Protein AF-A0AAD9X382-F1 (afdb_monomer_lite)

Secondary structure (DSSP, 8-state):
-PPEEEEEEETT--GGGT--SEEEEEEEE-GGGG-STTSHHHHHHH---EEEEEEEEHHHHH-GGG-SSBTTEEEEEEEEEEEEETT-SPPEEEEEEE--SS--TTEEEEEEE-GGG--SSPEEPPPEE-PEEEE-TT--------

Sequence (146 aa):
MSLKRKLILYPQGNKTAGVENHISLYLAIDENTCSNGEVVNYFDKLRTKHGFPQLLSFKEFKDPSNGYLVNDRCVFGVEVLAFQPATGSEETITVTPTMIKELDDRTYTWSIKDLSNLNEDAQISDPFTVDYAICNKHSLSYEAST

InterPro domains:
  IPR002083 MATH/TRAF domain [PS50144] (1-80)
  IPR002083 MATH/TRAF domain [cd00121] (6-80)
  IPR008974 TRAF-like [G3DSA:2.60.210.10] (30-88)

Organism: NCBI:txid168575

Radius of gyration: 17.12 Å; chains: 1; bounding box: 44×33×43 Å

pLDDT: mean 71.43, std 17.37, range [26.64, 91.81]

Structure (mmCIF, N/CA/C/O backbone):
data_AF-A0AAD9X382-F1
#
_entry.id   AF-A0AAD9X382-F1
#
loop_
_atom_site.group_PDB
_atom_site.id
_atom_site.type_symbol
_atom_site.label_atom_id
_atom_site.label_alt_id
_atom_site.label_comp_id
_atom_site.label_asym_id
_atom_site.label_entity_id
_atom_site.label_seq_id
_atom_site.pdbx_PDB_ins_code
_atom_site.Cartn_x
_atom_site.Cartn_y
_atom_site.Cartn_z
_atom_site.occupancy
_atom_site.B_iso_or_equiv
_atom_site.auth_seq_id
_atom_site.auth_comp_id
_atom_site.auth_asym_id
_atom_site.auth_atom_id
_atom_site.pdbx_PDB_model_num
ATOM 1 N N . MET A 1 1 ? 12.164 -2.292 -22.104 1.00 54.75 1 MET A N 1
ATOM 2 C CA . MET A 1 1 ? 12.306 -3.104 -20.879 1.00 54.75 1 MET A CA 1
ATOM 3 C C . MET A 1 1 ? 11.123 -2.762 -19.995 1.00 54.75 1 MET A C 1
ATOM 5 O O . MET A 1 1 ? 10.962 -1.590 -19.694 1.00 54.75 1 MET A O 1
ATOM 9 N N . SER A 1 2 ? 10.251 -3.720 -19.683 1.00 65.31 2 SER A N 1
ATOM 10 C CA . SER A 1 2 ? 9.053 -3.443 -18.879 1.00 65.31 2 SER A CA 1
ATOM 11 C C . SER A 1 2 ? 9.407 -3.514 -17.399 1.00 65.31 2 SER A C 1
ATOM 13 O O . SER A 1 2 ? 9.847 -4.563 -16.927 1.00 65.31 2 SER A O 1
ATOM 15 N N . LEU A 1 3 ? 9.240 -2.406 -16.679 1.00 74.12 3 LEU A N 1
ATOM 16 C CA . LEU A 1 3 ? 9.479 -2.359 -15.239 1.00 74.12 3 LEU A CA 1
ATOM 17 C C . LEU A 1 3 ? 8.320 -3.027 -14.498 1.00 74.12 3 LEU A C 1
ATOM 19 O O . LEU A 1 3 ? 7.160 -2.643 -14.677 1.00 74.12 3 LEU A O 1
ATOM 23 N N . LYS A 1 4 ? 8.633 -4.016 -13.658 1.00 81.19 4 LYS A N 1
ATOM 24 C CA . LYS A 1 4 ? 7.661 -4.610 -12.746 1.00 81.19 4 LYS A CA 1
ATOM 25 C C . LYS A 1 4 ? 7.600 -3.783 -11.470 1.00 81.19 4 LYS A C 1
ATOM 27 O O . LYS A 1 4 ? 8.605 -3.246 -11.008 1.00 81.19 4 LYS A O 1
ATOM 32 N N . ARG A 1 5 ? 6.405 -3.681 -10.909 1.00 83.44 5 ARG A N 1
ATOM 33 C CA . ARG A 1 5 ? 6.065 -2.882 -9.734 1.00 83.44 5 ARG A CA 1
ATOM 34 C C . ARG A 1 5 ? 5.415 -3.754 -8.680 1.00 83.44 5 ARG A C 1
ATOM 36 O O . ARG A 1 5 ? 4.809 -4.759 -9.019 1.00 83.44 5 ARG A O 1
ATOM 43 N N . LYS A 1 6 ? 5.522 -3.360 -7.418 1.00 87.50 6 LYS A N 1
ATOM 44 C CA . LYS A 1 6 ? 4.881 -4.006 -6.269 1.00 87.50 6 LYS A CA 1
ATOM 45 C C . LYS A 1 6 ? 4.216 -2.948 -5.402 1.00 87.50 6 LYS A C 1
ATOM 47 O O . LYS A 1 6 ? 4.735 -1.836 -5.270 1.00 87.50 6 LYS A O 1
ATOM 52 N N . LEU A 1 7 ? 3.096 -3.309 -4.788 1.00 88.50 7 LEU A N 1
ATOM 53 C CA . LEU A 1 7 ? 2.516 -2.546 -3.692 1.00 88.50 7 LEU A CA 1
ATOM 54 C C . LEU A 1 7 ? 3.097 -3.029 -2.365 1.00 88.50 7 LEU A C 1
ATOM 56 O O . LEU A 1 7 ? 3.288 -4.225 -2.155 1.00 88.50 7 LEU A O 1
ATOM 60 N N . ILE A 1 8 ? 3.371 -2.081 -1.476 1.00 89.19 8 ILE A N 1
ATOM 61 C CA . ILE A 1 8 ? 3.835 -2.314 -0.113 1.00 89.19 8 ILE A CA 1
ATOM 62 C C . ILE A 1 8 ? 2.820 -1.663 0.821 1.00 89.19 8 ILE A C 1
ATOM 64 O O . ILE A 1 8 ? 2.703 -0.434 0.852 1.00 89.19 8 ILE A O 1
ATOM 68 N N . LEU A 1 9 ? 2.092 -2.480 1.573 1.00 89.00 9 LEU A N 1
ATOM 69 C CA . LEU A 1 9 ? 1.150 -2.027 2.589 1.00 89.00 9 LEU A CA 1
ATOM 70 C C . LEU A 1 9 ? 1.800 -2.127 3.967 1.00 89.00 9 LEU A C 1
ATOM 72 O O . LEU A 1 9 ? 2.337 -3.171 4.321 1.00 89.00 9 LEU A O 1
ATOM 76 N N . TYR A 1 10 ? 1.667 -1.077 4.769 1.00 90.81 10 TYR A N 1
ATOM 77 C CA . TYR A 1 10 ? 1.881 -1.124 6.211 1.00 90.81 10 TYR A CA 1
ATOM 78 C C . TYR A 1 10 ? 0.515 -0.981 6.890 1.00 90.81 10 TYR A C 1
ATOM 80 O O . TYR A 1 10 ? 0.017 0.142 7.022 1.00 90.81 10 TYR A O 1
ATOM 88 N N . PRO A 1 11 ? -0.112 -2.096 7.306 1.00 87.94 11 PRO A N 1
ATOM 89 C CA . PRO A 1 11 ? -1.457 -2.089 7.882 1.00 87.94 11 PRO A CA 1
ATOM 90 C C . PRO A 1 11 ? -1.535 -1.262 9.162 1.00 87.94 11 PRO A C 1
ATOM 92 O O . PR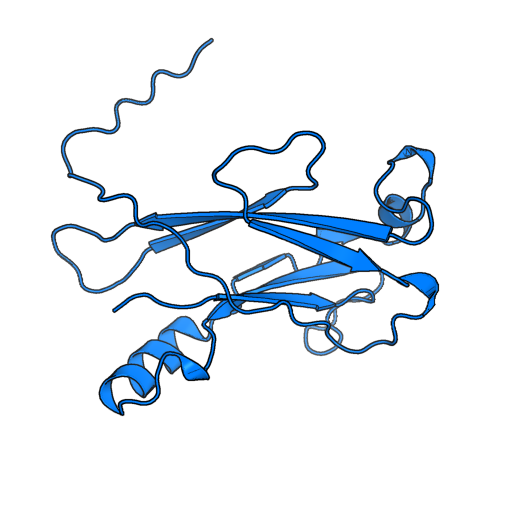O A 1 11 ? -2.586 -0.706 9.465 1.00 87.94 11 PRO A O 1
ATOM 95 N N . GLN A 1 12 ? -0.415 -1.168 9.890 1.00 87.06 12 GLN A N 1
ATOM 96 C CA . GLN A 1 12 ? -0.315 -0.403 11.128 1.00 87.06 12 GLN A CA 1
ATOM 97 C C . GLN A 1 12 ? 0.466 0.920 11.011 1.00 87.06 12 GLN A C 1
ATOM 99 O O . GLN A 1 12 ? 0.758 1.568 12.018 1.00 87.06 12 GLN A O 1
ATOM 104 N N . GLY A 1 13 ? 0.789 1.326 9.785 1.00 88.88 13 GLY A N 1
ATOM 105 C CA . GLY A 1 13 ? 1.600 2.505 9.513 1.00 88.88 13 GLY A CA 1
ATOM 106 C C . GLY A 1 13 ? 3.083 2.186 9.398 1.00 88.88 13 GLY A C 1
ATOM 107 O O . GLY A 1 13 ? 3.605 1.232 9.980 1.00 88.88 13 GLY A O 1
ATOM 108 N N . ASN A 1 14 ? 3.780 2.971 8.583 1.00 88.75 14 ASN A N 1
ATOM 109 C CA . ASN A 1 14 ? 5.210 2.809 8.389 1.00 88.75 14 ASN A CA 1
ATOM 110 C C . ASN A 1 14 ? 5.996 3.407 9.566 1.00 88.75 14 ASN A C 1
ATOM 112 O O . ASN A 1 14 ? 6.397 4.575 9.538 1.00 88.75 14 ASN A O 1
ATOM 116 N N . LYS A 1 15 ? 6.287 2.571 10.564 1.00 86.88 15 LYS A N 1
ATOM 117 C CA . LYS A 1 15 ? 7.053 2.951 11.763 1.00 86.88 15 LYS A CA 1
ATOM 118 C C . LYS A 1 15 ? 8.438 3.510 11.452 1.00 86.88 15 LYS A C 1
ATOM 120 O O . LYS A 1 15 ? 8.894 4.426 12.127 1.00 86.88 15 LYS A O 1
ATOM 125 N N . THR A 1 16 ? 9.095 3.019 10.398 1.00 84.88 16 THR A N 1
ATOM 126 C CA . THR A 1 16 ? 10.411 3.547 9.987 1.00 84.88 16 THR A CA 1
ATOM 127 C C . THR A 1 16 ? 10.337 4.990 9.489 1.00 84.88 16 THR A C 1
ATOM 129 O O . THR A 1 16 ? 11.323 5.716 9.564 1.00 84.88 16 THR A O 1
ATOM 132 N N . ALA A 1 17 ? 9.158 5.421 9.032 1.00 84.81 17 ALA A N 1
ATOM 133 C CA . ALA A 1 17 ? 8.856 6.800 8.666 1.00 84.81 17 ALA A CA 1
ATOM 134 C C . ALA A 1 17 ? 8.161 7.584 9.799 1.00 84.81 17 ALA A C 1
ATOM 136 O O . ALA A 1 17 ? 7.662 8.680 9.555 1.00 84.81 17 ALA A O 1
ATOM 137 N N . GLY A 1 18 ? 8.093 7.031 11.017 1.00 89.38 18 GLY A N 1
ATOM 138 C CA . GLY A 1 18 ? 7.419 7.653 12.161 1.00 89.38 18 GLY A CA 1
ATOM 139 C C . GLY A 1 18 ? 5.900 7.757 12.013 1.00 89.38 18 GLY A C 1
ATOM 140 O O . GLY A 1 18 ? 5.290 8.617 12.644 1.00 89.38 18 GLY A O 1
ATOM 141 N N . VAL A 1 19 ? 5.283 6.933 11.158 1.00 88.31 19 VAL A N 1
ATOM 142 C CA . VAL A 1 19 ? 3.830 6.940 10.964 1.00 88.31 19 VAL A CA 1
ATOM 143 C C . VAL A 1 19 ? 3.166 5.857 11.796 1.00 88.31 19 VAL A C 1
ATOM 145 O O . VAL A 1 19 ? 3.503 4.681 11.688 1.00 88.31 19 VAL A O 1
ATOM 148 N N . GLU A 1 20 ? 2.163 6.277 12.560 1.00 89.44 20 GLU A N 1
ATOM 149 C CA . GLU A 1 20 ? 1.332 5.435 13.413 1.00 89.44 20 GLU A CA 1
ATOM 150 C C . GLU A 1 20 ? -0.154 5.751 13.184 1.00 89.44 20 GLU A C 1
ATOM 152 O O . GLU A 1 20 ? -0.514 6.815 12.664 1.00 89.44 20 GLU A O 1
ATOM 157 N N . ASN A 1 21 ? -1.035 4.835 13.597 1.00 89.56 21 ASN A N 1
ATOM 158 C CA . ASN A 1 21 ? -2.500 4.985 13.568 1.00 89.56 21 ASN A CA 1
ATOM 159 C C . ASN A 1 21 ? -3.125 5.215 12.180 1.00 89.56 21 ASN A C 1
ATOM 161 O O . ASN A 1 21 ? -4.317 5.519 12.074 1.00 89.56 21 ASN A O 1
ATOM 165 N N . HIS A 1 22 ? -2.336 5.053 11.123 1.00 91.69 22 HIS A N 1
ATOM 166 C CA . HIS A 1 22 ? -2.761 5.160 9.737 1.00 91.69 22 HIS A CA 1
ATOM 167 C C . HIS A 1 22 ? -2.259 3.956 8.964 1.00 91.69 22 HIS A C 1
ATOM 169 O O . HIS A 1 22 ? -1.174 3.450 9.226 1.00 91.69 22 HIS A O 1
ATOM 175 N N . ILE A 1 23 ? -3.028 3.536 7.973 1.00 89.81 23 ILE A N 1
ATOM 176 C CA . ILE A 1 23 ? -2.559 2.624 6.944 1.00 89.81 23 ILE A CA 1
ATOM 177 C C . ILE A 1 23 ? -1.634 3.406 6.010 1.00 89.81 23 ILE A C 1
ATOM 179 O O . ILE A 1 23 ? -1.996 4.489 5.540 1.00 89.81 23 ILE A O 1
ATOM 183 N N . SER A 1 24 ? -0.460 2.849 5.715 1.00 90.50 24 SER A N 1
ATOM 184 C CA . SER A 1 24 ? 0.438 3.381 4.685 1.00 90.50 24 SER A CA 1
ATOM 185 C C . SER A 1 24 ? 0.450 2.466 3.468 1.00 90.50 24 SER A C 1
ATOM 187 O O . SER A 1 24 ? 0.567 1.251 3.619 1.00 90.50 24 SER A O 1
ATOM 189 N N . LEU A 1 25 ? 0.406 3.036 2.266 1.00 89.19 25 LEU A N 1
ATOM 190 C CA . LEU A 1 25 ? 0.512 2.286 1.012 1.00 89.19 25 LEU A CA 1
ATOM 191 C C . LEU A 1 25 ? 1.557 2.932 0.109 1.00 89.19 25 LEU A C 1
ATOM 193 O O . LEU A 1 25 ? 1.536 4.145 -0.103 1.00 89.19 25 LEU A O 1
ATOM 197 N N . TYR A 1 26 ? 2.451 2.117 -0.441 1.00 87.88 26 TYR A N 1
ATOM 198 C CA . TYR A 1 26 ? 3.511 2.564 -1.336 1.00 87.88 26 TYR A CA 1
ATOM 199 C C . TYR A 1 26 ? 3.579 1.706 -2.592 1.00 87.88 26 TYR A C 1
ATOM 201 O O . TYR A 1 26 ? 3.383 0.496 -2.540 1.00 87.88 26 TYR A O 1
ATOM 209 N N . LEU A 1 27 ? 3.933 2.336 -3.703 1.00 86.06 27 LEU A N 1
ATOM 210 C CA . LEU A 1 27 ? 4.348 1.707 -4.944 1.00 86.06 27 LEU A CA 1
ATOM 211 C C . LEU A 1 27 ? 5.880 1.683 -5.002 1.00 86.06 27 LEU A C 1
ATOM 213 O O . LEU A 1 27 ? 6.538 2.690 -4.721 1.00 86.06 27 LEU A O 1
ATOM 217 N N . ALA A 1 28 ? 6.446 0.542 -5.382 1.00 83.56 28 ALA A N 1
ATOM 218 C CA . ALA A 1 28 ? 7.881 0.362 -5.574 1.00 83.56 28 ALA A CA 1
ATOM 219 C C . ALA A 1 28 ? 8.170 -0.428 -6.858 1.00 83.56 28 ALA A C 1
ATOM 221 O O . ALA A 1 28 ? 7.342 -1.226 -7.296 1.00 83.56 28 ALA A O 1
ATOM 222 N N . ILE A 1 29 ? 9.351 -0.231 -7.446 1.00 79.94 29 ILE A N 1
ATOM 223 C CA . ILE A 1 29 ? 9.864 -1.097 -8.518 1.00 79.94 29 ILE A CA 1
ATOM 224 C C . ILE A 1 29 ? 10.344 -2.422 -7.911 1.00 79.94 29 ILE A C 1
ATOM 226 O O . ILE A 1 29 ? 10.967 -2.432 -6.849 1.00 79.94 29 ILE A O 1
ATOM 230 N N . ASP A 1 30 ? 10.067 -3.540 -8.580 1.00 80.62 30 ASP A N 1
ATOM 231 C CA . ASP A 1 30 ? 10.571 -4.852 -8.178 1.00 80.62 30 ASP A CA 1
ATOM 232 C C . ASP A 1 30 ? 12.074 -4.965 -8.476 1.00 80.62 30 ASP A C 1
ATOM 234 O O . ASP A 1 30 ? 12.506 -4.817 -9.621 1.00 80.62 30 ASP A O 1
ATOM 238 N N . GLU A 1 31 ? 12.870 -5.263 -7.451 1.00 70.69 31 GLU A N 1
ATOM 239 C CA . GLU A 1 31 ? 14.333 -5.395 -7.523 1.00 70.69 31 GLU A CA 1
ATOM 240 C C . GLU A 1 31 ? 14.791 -6.445 -8.545 1.00 70.69 31 GLU A C 1
ATOM 242 O O . GLU A 1 31 ? 15.794 -6.262 -9.237 1.00 70.69 31 GLU A O 1
ATOM 247 N N . ASN A 1 32 ? 13.996 -7.505 -8.724 1.00 69.56 32 ASN A N 1
ATOM 248 C CA . ASN A 1 32 ? 14.289 -8.584 -9.667 1.00 69.56 32 ASN A CA 1
ATOM 249 C C . ASN A 1 32 ? 14.174 -8.153 -11.132 1.00 69.56 32 ASN A C 1
ATOM 251 O O . ASN A 1 32 ? 14.604 -8.882 -12.026 1.00 69.56 32 ASN A O 1
ATOM 255 N N . THR A 1 33 ? 13.602 -6.978 -11.400 1.00 62.88 33 THR A N 1
ATOM 256 C CA . THR A 1 33 ? 13.509 -6.459 -12.765 1.00 62.88 33 THR A CA 1
ATOM 257 C C . THR A 1 33 ? 14.853 -5.948 -13.283 1.00 62.88 33 THR A C 1
ATOM 259 O O . THR A 1 33 ? 15.016 -5.813 -14.488 1.00 62.88 33 THR A O 1
ATOM 262 N N . CYS A 1 34 ? 15.822 -5.670 -12.407 1.00 54.75 34 CYS A N 1
ATOM 263 C CA . CYS A 1 34 ? 16.981 -4.825 -12.708 1.00 54.75 34 CYS A CA 1
ATOM 264 C C . CYS A 1 34 ? 18.328 -5.577 -12.742 1.00 54.75 34 CYS A C 1
ATOM 266 O O . CYS A 1 34 ? 19.380 -4.956 -12.619 1.00 54.75 34 CYS A O 1
ATOM 268 N N . SER A 1 35 ? 18.325 -6.901 -12.916 1.00 54.53 35 SER A N 1
ATOM 269 C CA . SER A 1 35 ? 19.489 -7.794 -12.744 1.00 54.53 35 SER A CA 1
ATOM 270 C C . SER A 1 35 ? 20.653 -7.632 -13.744 1.00 54.53 35 SER A C 1
ATOM 272 O O . SER A 1 35 ? 21.656 -8.332 -13.621 1.00 54.53 35 SER A O 1
ATOM 274 N N . ASN A 1 36 ? 20.592 -6.669 -14.670 1.00 52.16 36 ASN A N 1
ATOM 275 C CA . ASN A 1 36 ? 21.700 -6.320 -15.563 1.00 52.16 36 ASN A CA 1
ATOM 276 C C . ASN A 1 36 ? 22.294 -4.969 -15.122 1.00 52.16 36 ASN A C 1
ATOM 278 O O . ASN A 1 36 ? 21.597 -3.960 -15.149 1.00 52.16 36 ASN A O 1
ATOM 282 N N . GLY A 1 37 ? 23.569 -4.945 -14.717 1.00 50.44 37 GLY A N 1
ATOM 283 C CA . GLY A 1 37 ? 24.255 -3.864 -13.979 1.00 50.44 37 GLY A CA 1
ATOM 284 C C . GLY A 1 37 ? 24.138 -2.399 -14.453 1.00 50.44 37 GLY A C 1
ATOM 285 O O . GLY A 1 37 ? 24.522 -1.513 -13.699 1.00 50.44 37 GLY A O 1
ATOM 286 N N . GLU A 1 38 ? 23.576 -2.098 -15.627 1.00 51.22 38 GLU A N 1
ATOM 287 C CA . GLU A 1 38 ? 23.201 -0.726 -16.028 1.00 51.22 38 GLU A CA 1
ATOM 288 C C . GLU A 1 38 ? 21.980 -0.191 -15.255 1.00 51.22 38 GLU A C 1
ATOM 290 O O . GLU A 1 38 ? 21.841 1.015 -15.041 1.00 51.22 38 GLU A O 1
ATOM 295 N N . VAL A 1 39 ? 21.102 -1.081 -14.786 1.00 50.44 39 VAL A N 1
ATOM 296 C CA . VAL A 1 39 ? 19.819 -0.722 -14.163 1.00 50.44 39 VAL A CA 1
ATOM 297 C C . VAL A 1 39 ? 19.962 -0.422 -12.668 1.00 50.44 39 VAL A C 1
ATOM 299 O O . VAL A 1 39 ? 19.093 0.220 -12.090 1.00 50.44 39 VAL A O 1
ATOM 302 N N . VAL A 1 40 ? 21.087 -0.779 -12.040 1.00 46.88 40 VAL A N 1
ATOM 303 C CA . VAL A 1 40 ? 21.359 -0.491 -10.617 1.00 46.88 40 VAL A CA 1
ATOM 304 C C . VAL A 1 40 ? 21.372 1.024 -10.344 1.00 46.88 40 VAL A C 1
ATOM 306 O O . VAL A 1 40 ? 20.767 1.475 -9.377 1.00 46.88 40 VAL A O 1
ATOM 309 N N . ASN A 1 41 ? 21.931 1.832 -11.256 1.00 49.09 41 ASN A N 1
ATOM 310 C CA . ASN A 1 41 ? 21.917 3.302 -11.151 1.00 49.09 41 ASN A CA 1
ATOM 311 C C . ASN A 1 41 ? 20.528 3.923 -11.391 1.00 49.09 41 ASN A C 1
ATOM 313 O O . ASN A 1 41 ? 20.210 4.975 -10.837 1.00 49.09 41 ASN A O 1
ATOM 317 N N . TYR A 1 42 ? 19.694 3.294 -12.223 1.00 49.94 42 TYR A N 1
ATOM 318 C CA . TYR A 1 42 ? 18.305 3.714 -12.426 1.00 49.94 42 TYR A CA 1
ATOM 319 C C . TYR A 1 42 ? 17.433 3.318 -11.227 1.00 49.94 42 TYR A C 1
ATOM 321 O O . TYR A 1 42 ? 16.581 4.085 -10.793 1.00 49.94 42 TYR A O 1
ATOM 329 N N . PHE A 1 43 ? 17.705 2.155 -10.636 1.00 48.28 43 PHE A N 1
ATOM 330 C CA . PHE A 1 43 ? 17.045 1.646 -9.443 1.00 48.28 43 PHE A CA 1
ATOM 331 C C . PHE A 1 43 ? 17.353 2.497 -8.210 1.00 48.28 43 PHE A C 1
ATOM 333 O O . PHE A 1 43 ? 16.428 2.823 -7.480 1.00 48.28 43 PHE A O 1
ATOM 340 N N . ASP A 1 44 ? 18.590 2.956 -8.007 1.00 52.03 44 ASP A N 1
ATOM 341 C CA . ASP A 1 44 ? 18.897 3.889 -6.911 1.00 52.03 44 ASP A CA 1
ATOM 342 C C . ASP A 1 44 ? 18.215 5.261 -7.081 1.00 52.03 44 ASP A C 1
ATOM 344 O O . ASP A 1 44 ? 17.858 5.892 -6.087 1.00 52.03 44 ASP A O 1
ATOM 348 N N . LYS A 1 45 ? 17.938 5.693 -8.322 1.00 47.12 45 LYS A N 1
ATOM 349 C CA . LYS A 1 45 ? 17.117 6.886 -8.612 1.00 47.12 45 LYS A CA 1
ATOM 350 C C . LYS A 1 45 ? 15.608 6.645 -8.454 1.00 47.12 45 LYS A C 1
ATOM 352 O O . LYS A 1 45 ? 14.894 7.539 -8.007 1.00 47.12 45 LYS A O 1
ATOM 357 N N . LEU A 1 46 ? 15.117 5.452 -8.796 1.00 51.34 46 LEU A N 1
ATOM 358 C CA . LEU A 1 46 ? 13.709 5.045 -8.668 1.00 51.34 46 LEU A CA 1
ATOM 359 C C . LEU A 1 46 ? 13.372 4.349 -7.340 1.00 51.34 46 LEU A C 1
ATOM 361 O O . LEU A 1 46 ? 12.219 3.982 -7.115 1.00 51.34 46 LEU A O 1
ATOM 365 N N . ARG A 1 47 ? 14.338 4.209 -6.423 1.00 52.91 47 ARG A N 1
ATOM 366 C CA . ARG A 1 47 ? 14.148 3.721 -5.042 1.00 52.91 47 ARG A CA 1
ATOM 367 C C . ARG A 1 47 ? 13.172 4.568 -4.235 1.00 52.91 47 ARG A C 1
ATOM 369 O O . ARG A 1 47 ? 12.841 4.219 -3.099 1.00 52.91 47 ARG A O 1
ATOM 376 N N . THR A 1 48 ? 12.713 5.670 -4.809 1.00 62.12 48 THR A N 1
ATOM 377 C CA . THR A 1 48 ? 11.592 6.453 -4.336 1.00 62.12 48 THR A CA 1
ATOM 378 C C . THR A 1 48 ? 10.352 5.565 -4.263 1.00 62.12 48 THR A C 1
ATOM 380 O O . THR A 1 48 ? 9.643 5.330 -5.237 1.00 62.12 48 THR A O 1
ATOM 383 N N . LYS A 1 49 ? 10.083 5.049 -3.062 1.00 69.56 49 LYS A N 1
ATOM 384 C CA . LYS A 1 49 ? 8.761 4.542 -2.707 1.00 69.56 49 LYS A CA 1
ATOM 385 C C . LYS A 1 49 ? 7.795 5.714 -2.857 1.00 69.56 49 LYS A C 1
ATOM 387 O O . LYS A 1 49 ? 7.827 6.641 -2.049 1.00 69.56 49 LYS A O 1
ATOM 392 N N . HIS A 1 50 ? 6.968 5.691 -3.891 1.00 78.38 50 HIS A N 1
ATOM 393 C CA . HIS A 1 50 ? 5.938 6.701 -4.092 1.00 78.38 50 HIS A CA 1
ATOM 394 C C . HIS A 1 50 ? 4.658 6.206 -3.448 1.00 78.38 50 HIS A C 1
ATOM 396 O O . HIS A 1 50 ? 4.211 5.095 -3.717 1.00 78.38 50 HIS A O 1
ATOM 402 N N . GLY A 1 51 ? 4.080 6.994 -2.555 1.00 82.56 51 GLY A N 1
ATOM 403 C CA . GLY A 1 51 ? 2.922 6.529 -1.821 1.00 82.56 51 GLY A CA 1
ATOM 404 C C . GLY A 1 51 ? 2.431 7.511 -0.788 1.00 82.56 51 GLY A C 1
ATOM 405 O O . GLY A 1 51 ? 2.830 8.674 -0.752 1.00 82.56 51 GLY A O 1
ATOM 406 N N . PHE A 1 52 ? 1.563 6.991 0.062 1.00 86.19 52 PHE A N 1
ATOM 407 C CA . PHE A 1 52 ? 0.778 7.748 1.013 1.00 86.19 52 PHE A CA 1
ATOM 408 C C . PHE A 1 52 ? 1.097 7.192 2.393 1.00 86.19 52 PHE A C 1
ATOM 410 O O . PHE A 1 52 ? 0.595 6.125 2.756 1.00 86.19 52 PHE A O 1
ATOM 417 N N . PRO A 1 53 ? 1.965 7.876 3.161 1.00 88.50 53 PRO A N 1
ATOM 418 C CA . PRO A 1 53 ? 2.299 7.442 4.507 1.00 88.50 53 PRO A CA 1
ATOM 419 C C . PRO A 1 53 ? 1.056 7.388 5.403 1.00 88.50 53 PRO A C 1
ATOM 421 O O . PRO A 1 53 ? 0.905 6.455 6.176 1.00 88.50 53 PRO A O 1
ATOM 424 N N . GLN A 1 54 ? 0.135 8.338 5.253 1.00 91.75 54 GLN A N 1
ATOM 425 C CA . GLN A 1 54 ? -1.127 8.391 5.993 1.00 91.75 54 GLN A CA 1
ATOM 426 C C . GLN A 1 54 ? -2.302 8.286 5.014 1.00 91.75 54 GLN A C 1
ATOM 428 O O . GLN A 1 54 ? -3.030 9.252 4.816 1.00 91.75 54 GLN A O 1
ATOM 433 N N . LEU A 1 55 ? -2.437 7.140 4.336 1.00 90.25 55 LEU A N 1
ATOM 434 C CA . LEU A 1 55 ? -3.486 6.940 3.330 1.00 90.25 55 LEU A CA 1
ATOM 435 C C . LEU A 1 55 ? -4.883 6.971 3.959 1.00 90.25 55 LEU A C 1
ATOM 437 O O . LEU A 1 55 ? -5.789 7.599 3.425 1.00 90.25 55 LEU A O 1
ATOM 441 N N . LEU A 1 56 ? -5.052 6.251 5.068 1.00 89.44 56 LEU A N 1
ATOM 442 C CA . LEU A 1 56 ? -6.343 6.072 5.723 1.00 89.44 56 LEU A CA 1
ATOM 443 C C . LEU A 1 56 ? -6.136 5.918 7.225 1.00 89.44 56 LEU A C 1
ATOM 445 O O . LEU A 1 56 ? -5.324 5.096 7.655 1.00 89.44 56 LEU A O 1
ATOM 449 N N . SER A 1 57 ? -6.854 6.690 8.037 1.00 91.81 57 SER A N 1
ATOM 450 C CA . SER A 1 57 ? -6.759 6.549 9.490 1.00 91.81 57 SER A CA 1
ATOM 451 C C . SER A 1 57 ? -7.368 5.223 9.953 1.00 91.81 57 SER A C 1
ATOM 453 O O . SER A 1 57 ? -8.319 4.714 9.358 1.00 91.81 57 SER A O 1
ATOM 455 N N . PHE A 1 58 ? -6.885 4.659 11.063 1.00 89.25 58 PHE A N 1
ATOM 456 C CA . PHE A 1 58 ? -7.505 3.456 11.635 1.00 89.25 58 PHE A CA 1
ATOM 457 C C . PHE A 1 58 ? -8.956 3.679 12.031 1.00 89.25 58 PHE A C 1
ATOM 459 O O . PHE A 1 58 ? -9.751 2.745 11.966 1.00 89.25 58 PHE A O 1
ATOM 466 N N . LYS A 1 59 ? -9.288 4.900 12.465 1.00 90.50 59 LYS A N 1
ATOM 467 C CA . LYS A 1 59 ? -10.656 5.262 12.823 1.00 90.50 59 LYS A CA 1
ATOM 468 C C . LYS A 1 59 ? -11.574 5.065 11.622 1.00 90.50 59 LYS A C 1
ATOM 470 O O . LYS A 1 59 ? -12.578 4.380 11.748 1.00 90.50 59 LYS A O 1
ATOM 475 N N . GLU A 1 60 ? -11.210 5.625 10.474 1.00 91.25 60 GLU A N 1
ATOM 476 C CA . GLU A 1 60 ? -12.007 5.500 9.252 1.00 91.25 60 GLU A CA 1
ATOM 477 C C . GLU A 1 60 ? -11.985 4.077 8.702 1.00 91.25 60 GLU A C 1
ATOM 479 O O . GLU A 1 60 ? -13.024 3.574 8.286 1.00 91.25 60 GLU A O 1
ATOM 484 N N . PHE A 1 61 ? -10.825 3.417 8.733 1.00 88.12 61 PHE A N 1
ATOM 485 C CA . PHE A 1 61 ? -10.664 2.051 8.245 1.00 88.12 61 PHE A CA 1
ATOM 486 C C . PHE A 1 61 ? -11.518 1.036 9.012 1.00 88.12 61 PHE A C 1
ATOM 488 O O . PHE A 1 61 ? -12.109 0.145 8.405 1.00 88.12 61 PHE A O 1
ATOM 495 N N . LYS A 1 62 ? -11.574 1.161 10.343 1.00 86.38 62 LYS A N 1
ATOM 496 C CA . LYS A 1 62 ? -12.310 0.238 11.218 1.00 86.38 62 LYS A CA 1
ATOM 497 C C . LYS A 1 62 ? -13.783 0.596 11.375 1.00 86.38 62 LYS A C 1
ATOM 499 O O . LYS A 1 62 ? -14.518 -0.217 11.927 1.00 86.38 62 LYS A O 1
ATOM 504 N N . ASP A 1 63 ? -14.209 1.781 10.942 1.00 89.50 63 ASP A N 1
ATOM 505 C CA . ASP A 1 63 ? -15.616 2.167 10.961 1.00 89.50 63 ASP A CA 1
ATOM 506 C C . ASP A 1 63 ? -16.390 1.341 9.915 1.00 89.50 63 ASP A C 1
ATOM 508 O O . 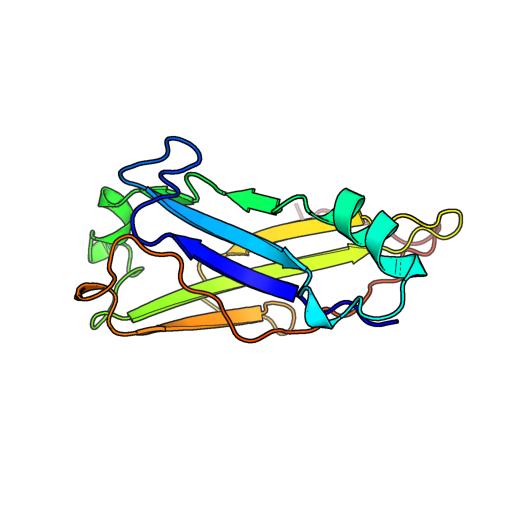ASP A 1 63 ? -16.188 1.531 8.709 1.00 89.50 63 ASP A O 1
ATOM 512 N N . PRO A 1 64 ? -17.295 0.434 10.337 1.00 88.38 64 PRO A N 1
ATOM 513 C CA . PRO A 1 64 ? -18.019 -0.427 9.408 1.00 88.38 64 PRO A CA 1
ATOM 514 C C . PRO A 1 64 ? -18.890 0.354 8.417 1.00 88.38 64 PRO A C 1
ATOM 516 O O . PRO A 1 64 ? -19.183 -0.157 7.337 1.00 88.38 64 PRO A O 1
ATOM 519 N N . SER A 1 65 ? -19.292 1.588 8.750 1.00 90.19 65 SER A N 1
ATOM 520 C CA . SER A 1 65 ? -20.119 2.429 7.875 1.00 90.19 65 SER A CA 1
ATOM 521 C C . SER A 1 65 ? -19.377 2.919 6.627 1.00 90.19 65 SER A C 1
ATOM 523 O O . SER A 1 65 ? -20.014 3.210 5.614 1.00 90.19 65 SER A O 1
ATOM 525 N N . ASN A 1 66 ? -18.041 2.940 6.660 1.00 87.06 66 ASN A N 1
ATOM 526 C CA . ASN A 1 66 ? -17.220 3.340 5.518 1.00 87.06 66 ASN A CA 1
ATOM 527 C C . ASN A 1 66 ? -16.993 2.204 4.508 1.00 87.06 66 ASN A C 1
ATOM 529 O O . ASN A 1 66 ? -16.629 2.467 3.362 1.00 87.06 66 ASN A O 1
ATOM 533 N N . GLY A 1 67 ? -17.203 0.946 4.913 1.00 87.19 67 GLY A N 1
ATOM 534 C CA . GLY A 1 67 ? -17.117 -0.221 4.028 1.00 87.19 67 GLY A CA 1
ATOM 535 C C . GLY A 1 67 ? -15.703 -0.620 3.586 1.00 87.19 67 GLY A C 1
ATOM 536 O O . GLY A 1 67 ? -15.571 -1.453 2.694 1.00 87.19 67 GLY A O 1
ATOM 537 N N . TYR A 1 68 ? -14.647 -0.062 4.189 1.00 86.56 68 TYR A N 1
ATOM 538 C CA . TYR A 1 68 ? -13.256 -0.388 3.836 1.00 86.56 68 TYR A CA 1
ATOM 539 C C . TYR A 1 68 ? -12.805 -1.765 4.333 1.00 86.56 68 TYR A C 1
ATOM 541 O O . TYR A 1 68 ? -11.998 -2.425 3.681 1.00 86.56 68 TYR A O 1
ATOM 549 N N . LEU A 1 69 ? -13.328 -2.199 5.480 1.00 86.94 69 LEU A N 1
ATOM 550 C CA . LEU A 1 69 ? -13.050 -3.501 6.071 1.00 86.94 69 LEU A CA 1
ATOM 551 C C . LEU A 1 69 ? -14.351 -4.297 6.165 1.00 86.94 69 LEU A C 1
ATOM 553 O O . LEU A 1 69 ? -15.202 -4.020 7.010 1.00 86.94 69 LEU A O 1
ATOM 557 N N . VAL A 1 70 ? -14.502 -5.303 5.306 1.00 86.06 70 VAL A N 1
ATOM 558 C CA . VAL A 1 70 ? -15.692 -6.164 5.262 1.00 86.06 70 VAL A CA 1
ATOM 559 C C . VAL A 1 70 ? -15.253 -7.616 5.352 1.00 86.06 70 VAL A C 1
ATOM 561 O O . VAL A 1 70 ? -14.441 -8.070 4.552 1.00 86.06 70 VAL A O 1
ATOM 564 N N . ASN A 1 71 ? -15.795 -8.363 6.319 1.00 85.81 71 ASN A N 1
ATOM 565 C CA . ASN A 1 71 ? -15.432 -9.768 6.564 1.00 85.81 71 ASN A CA 1
ATOM 566 C C . ASN A 1 71 ? -13.914 -9.983 6.690 1.00 85.81 71 ASN A C 1
ATOM 568 O O . ASN A 1 71 ? -13.370 -10.932 6.128 1.00 85.81 71 ASN A O 1
ATOM 572 N N . ASP A 1 72 ? -13.244 -9.061 7.386 1.00 85.25 72 ASP A N 1
ATOM 573 C CA . ASP A 1 72 ? -11.790 -9.042 7.572 1.00 85.25 72 ASP A CA 1
ATOM 574 C C . ASP A 1 72 ? -10.969 -8.980 6.267 1.00 85.25 72 ASP A C 1
ATOM 576 O O . ASP A 1 72 ? -9.835 -9.454 6.171 1.00 85.25 72 ASP A O 1
ATOM 580 N N . ARG A 1 73 ? -11.571 -8.399 5.224 1.00 84.75 73 ARG A N 1
ATOM 581 C CA . ARG A 1 73 ? -10.957 -8.175 3.917 1.00 84.75 73 ARG A CA 1
ATOM 582 C C . ARG A 1 73 ? -11.012 -6.702 3.554 1.00 84.75 73 ARG A C 1
ATOM 584 O O . ARG A 1 73 ? -12.016 -6.031 3.788 1.00 84.75 73 ARG A O 1
ATOM 591 N N . CYS A 1 74 ? -9.937 -6.240 2.935 1.00 86.12 74 CYS A N 1
ATOM 592 C CA . CYS A 1 74 ? -9.826 -4.922 2.327 1.00 86.12 74 CYS A CA 1
ATOM 593 C C . CYS A 1 74 ? -9.270 -5.090 0.913 1.00 86.12 74 CYS A C 1
ATOM 595 O O . CYS A 1 74 ? -8.534 -6.040 0.622 1.00 86.12 74 CYS A O 1
ATOM 597 N N . VAL A 1 75 ? -9.633 -4.173 0.026 1.00 84.25 75 VAL A N 1
ATOM 598 C CA . VAL A 1 75 ? -9.140 -4.128 -1.345 1.00 84.25 75 VAL A CA 1
ATOM 599 C C . VAL A 1 75 ? -8.551 -2.749 -1.591 1.00 84.25 75 VAL A C 1
ATOM 601 O O . VAL A 1 75 ? -9.242 -1.743 -1.443 1.00 84.25 75 VAL A O 1
ATOM 604 N N . PHE A 1 76 ? -7.280 -2.715 -1.977 1.00 82.94 76 PHE A N 1
ATOM 605 C CA . PHE A 1 76 ? -6.603 -1.495 -2.398 1.00 82.94 76 PHE A CA 1
ATOM 606 C C . PHE A 1 76 ? -6.474 -1.483 -3.916 1.00 82.9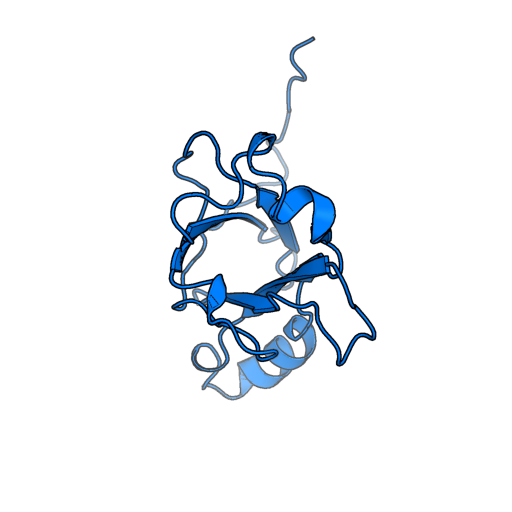4 76 PHE A C 1
ATOM 608 O O . PHE A 1 76 ? -6.083 -2.487 -4.517 1.00 82.94 76 PHE A O 1
ATOM 615 N N . GLY A 1 77 ? -6.788 -0.344 -4.524 1.00 78.88 77 GLY A N 1
ATOM 616 C CA . GLY A 1 77 ? -6.545 -0.073 -5.932 1.00 78.88 77 GLY A CA 1
ATOM 617 C C . GLY A 1 77 ? -5.439 0.947 -6.117 1.00 78.88 77 GLY A C 1
ATOM 618 O O . GLY A 1 77 ? -5.280 1.872 -5.315 1.00 78.88 77 GLY A O 1
ATOM 619 N N . VAL A 1 78 ? -4.685 0.800 -7.198 1.00 77.12 78 VAL A N 1
ATOM 620 C CA . VAL A 1 78 ? -3.765 1.832 -7.658 1.00 77.12 78 VAL A CA 1
ATOM 621 C C . VAL A 1 78 ? -3.934 2.043 -9.154 1.00 77.12 78 VAL A C 1
ATOM 623 O O . VAL A 1 78 ? -3.822 1.103 -9.943 1.00 77.12 78 VAL A O 1
ATOM 626 N N . GLU A 1 79 ? -4.178 3.290 -9.534 1.00 77.06 79 GLU A N 1
ATOM 627 C CA . GLU A 1 79 ? -4.022 3.729 -10.913 1.00 77.06 79 GLU A CA 1
ATOM 628 C C . GLU A 1 79 ? -2.591 4.248 -11.067 1.00 77.06 79 GLU A C 1
ATOM 630 O O . GLU A 1 79 ? -2.141 5.134 -10.327 1.00 77.06 79 GLU A O 1
ATOM 635 N N . VAL A 1 80 ? -1.848 3.654 -11.999 1.00 72.69 80 VAL A N 1
ATOM 636 C CA . VAL A 1 80 ? -0.476 4.058 -12.303 1.00 72.69 80 VAL A CA 1
ATOM 637 C C . VAL A 1 80 ? -0.442 4.561 -13.734 1.00 72.69 80 VAL A C 1
ATOM 639 O O . VAL A 1 80 ? -0.638 3.796 -14.673 1.00 72.69 80 VAL A O 1
ATOM 642 N N . LEU A 1 81 ? -0.153 5.846 -13.899 1.00 69.94 81 LEU A N 1
ATOM 643 C CA . LEU A 1 81 ? 0.051 6.451 -15.209 1.00 69.94 81 LEU A CA 1
ATOM 644 C C . LEU A 1 81 ? 1.551 6.623 -15.425 1.00 69.94 81 LEU A C 1
ATOM 646 O O . LEU A 1 81 ? 2.199 7.408 -14.730 1.00 69.94 81 LEU A O 1
ATOM 650 N N . ALA A 1 82 ? 2.100 5.857 -16.367 1.00 66.75 82 ALA A N 1
ATOM 651 C CA . ALA A 1 82 ? 3.501 5.928 -16.757 1.00 66.75 82 ALA A CA 1
ATOM 652 C C . ALA A 1 82 ? 3.636 6.662 -18.095 1.00 66.75 82 ALA A C 1
ATOM 654 O O . ALA A 1 82 ? 3.124 6.209 -19.124 1.00 66.75 82 ALA A O 1
ATOM 655 N N . PHE A 1 83 ? 4.357 7.783 -18.077 1.00 65.81 83 PHE A N 1
ATOM 656 C CA . PHE A 1 83 ? 4.651 8.577 -19.264 1.00 65.81 83 PHE A CA 1
ATOM 657 C C . PHE A 1 83 ? 6.124 8.452 -19.630 1.00 65.81 83 PHE A C 1
ATOM 659 O O . PHE A 1 83 ? 7.008 8.710 -18.807 1.00 65.81 83 PHE A O 1
ATOM 666 N N . GLN A 1 84 ? 6.382 8.128 -20.896 1.00 63.19 84 GLN A N 1
ATOM 667 C CA . GLN A 1 84 ? 7.713 8.251 -21.474 1.00 63.19 84 GLN A CA 1
ATOM 668 C C . GLN A 1 84 ? 7.804 9.569 -22.259 1.00 63.19 84 GLN A C 1
ATOM 670 O O . GLN A 1 84 ? 7.078 9.739 -23.244 1.00 63.19 84 GLN A O 1
ATOM 675 N N . PRO A 1 85 ? 8.649 10.529 -21.845 1.00 56.50 85 PRO A N 1
ATOM 676 C CA . PRO A 1 85 ? 8.808 11.770 -22.586 1.00 56.50 85 PRO A CA 1
ATOM 677 C C . PRO A 1 85 ? 9.534 11.518 -23.912 1.00 56.50 85 PRO A C 1
ATOM 679 O O . PRO A 1 85 ? 10.564 10.853 -23.959 1.00 56.50 85 PRO A O 1
ATOM 682 N N . ALA A 1 86 ? 9.040 12.129 -24.993 1.00 57.09 86 ALA A N 1
ATOM 683 C CA . ALA A 1 86 ? 9.594 11.994 -26.347 1.00 57.09 86 ALA A CA 1
ATOM 684 C C . ALA A 1 86 ? 11.068 12.436 -26.497 1.00 57.09 86 ALA A C 1
ATOM 686 O O . ALA A 1 86 ? 11.694 12.147 -27.512 1.00 57.09 86 ALA A O 1
ATOM 687 N N . THR A 1 87 ? 11.622 13.163 -25.520 1.00 54.88 87 THR A N 1
ATOM 688 C CA . THR A 1 87 ? 12.975 13.743 -25.579 1.00 54.88 87 THR A CA 1
ATOM 689 C C . THR A 1 87 ? 13.828 13.455 -24.337 1.00 54.88 87 THR A C 1
ATOM 691 O O . THR A 1 87 ? 14.821 14.147 -24.126 1.00 54.88 87 THR A O 1
ATOM 694 N N . GLY A 1 88 ? 13.466 12.482 -23.493 1.00 54.75 88 GLY A N 1
ATOM 695 C CA . GLY A 1 88 ? 14.193 12.203 -22.247 1.00 54.75 88 GLY A CA 1
ATOM 696 C C . GLY A 1 88 ? 14.134 10.740 -21.802 1.00 54.75 88 GLY A C 1
ATOM 697 O O . GLY A 1 88 ? 13.238 9.998 -22.188 1.00 54.75 88 GLY A O 1
ATOM 698 N N . SER A 1 89 ? 15.109 10.334 -20.983 1.00 56.28 89 SER A N 1
ATOM 699 C CA . SER A 1 89 ? 15.267 8.970 -20.451 1.00 56.28 89 SER A CA 1
ATOM 700 C C . SER A 1 89 ? 14.568 8.729 -19.105 1.00 56.28 89 SER A C 1
ATOM 702 O O . SER A 1 89 ? 14.681 7.635 -18.557 1.00 56.28 89 SER A O 1
ATOM 704 N N . GLU A 1 90 ? 13.907 9.739 -18.530 1.00 56.03 90 GLU A N 1
ATOM 705 C CA . GLU A 1 90 ? 13.246 9.635 -17.222 1.00 56.03 90 GLU A CA 1
ATOM 706 C C . GLU A 1 90 ? 11.738 9.419 -17.384 1.00 56.03 90 GLU A C 1
ATOM 708 O O . GLU A 1 90 ? 11.040 10.187 -18.041 1.00 56.03 90 GLU A O 1
ATOM 713 N N . GLU A 1 91 ? 11.252 8.331 -16.792 1.00 61.97 91 GLU A N 1
ATOM 714 C CA . GLU A 1 91 ? 9.838 7.977 -16.715 1.00 61.97 91 GLU A CA 1
ATOM 715 C C . GLU A 1 91 ? 9.166 8.872 -15.669 1.00 61.97 91 GLU A C 1
ATOM 717 O O . GLU A 1 91 ? 9.649 8.979 -14.542 1.00 61.97 91 GLU A O 1
ATOM 722 N N . THR A 1 92 ? 8.054 9.516 -16.024 1.00 61.81 92 THR A N 1
ATOM 723 C CA . THR A 1 92 ? 7.210 10.200 -15.033 1.00 61.81 92 THR A CA 1
ATOM 724 C C . THR A 1 92 ? 6.072 9.271 -14.645 1.00 61.81 92 THR A C 1
ATOM 726 O O . THR A 1 92 ? 5.337 8.806 -15.517 1.00 61.81 92 THR A O 1
ATOM 729 N N . ILE A 1 93 ? 5.934 9.001 -13.346 1.00 64.62 93 ILE A N 1
ATOM 730 C CA . ILE A 1 93 ? 4.898 8.124 -12.800 1.00 64.62 93 ILE A CA 1
ATOM 731 C C . ILE A 1 93 ? 3.957 8.961 -11.937 1.00 64.62 93 ILE A C 1
ATOM 733 O O . ILE A 1 93 ? 4.384 9.565 -10.951 1.00 64.62 93 ILE A O 1
ATOM 737 N N . THR A 1 94 ? 2.673 8.965 -12.276 1.00 64.38 94 THR A N 1
ATOM 738 C CA . THR A 1 94 ? 1.617 9.453 -11.384 1.00 64.38 94 THR A CA 1
ATOM 739 C C . THR A 1 94 ? 0.947 8.253 -10.733 1.00 64.38 94 THR A C 1
ATOM 741 O O . THR A 1 94 ? 0.570 7.303 -11.418 1.00 64.38 94 THR A O 1
ATOM 744 N N . VAL A 1 95 ? 0.845 8.284 -9.404 1.00 65.00 95 VAL A N 1
ATOM 745 C CA . VAL A 1 95 ? 0.242 7.217 -8.603 1.00 65.00 95 VAL A CA 1
ATOM 746 C C . VAL A 1 95 ? -0.962 7.791 -7.882 1.00 65.00 95 VAL A C 1
ATOM 748 O O . VAL A 1 95 ? -0.801 8.627 -6.990 1.00 65.00 95 VAL A O 1
ATOM 751 N N . THR A 1 96 ? -2.147 7.315 -8.245 1.00 65.62 96 THR A N 1
ATOM 752 C CA . THR A 1 96 ? -3.387 7.665 -7.556 1.00 65.62 96 THR A CA 1
ATOM 753 C C . THR A 1 96 ? -3.874 6.426 -6.807 1.00 65.62 96 THR A C 1
ATOM 755 O O . THR A 1 96 ? -4.295 5.453 -7.438 1.00 65.62 96 THR A O 1
ATOM 758 N N . PRO A 1 97 ? -3.781 6.389 -5.466 1.00 65.12 97 PRO A N 1
ATOM 759 C CA . PRO A 1 97 ? -4.388 5.326 -4.690 1.00 65.12 97 PRO A CA 1
ATOM 760 C C . PRO A 1 97 ? -5.898 5.526 -4.746 1.00 65.12 97 PRO A C 1
ATOM 762 O O . PRO A 1 97 ? -6.401 6.638 -4.573 1.00 65.12 97 PRO A O 1
ATOM 765 N N . THR A 1 98 ? -6.626 4.446 -4.970 1.00 64.62 98 THR A N 1
ATOM 766 C CA . THR A 1 98 ? -8.083 4.472 -4.982 1.00 64.62 98 THR A CA 1
ATOM 767 C C . THR A 1 98 ? -8.621 3.351 -4.105 1.00 64.62 98 THR A C 1
ATOM 769 O O . THR A 1 98 ? -8.126 2.221 -4.114 1.00 64.62 98 THR A O 1
ATOM 772 N N . MET A 1 99 ? -9.631 3.674 -3.300 1.00 61.09 99 MET A N 1
ATOM 773 C CA . MET A 1 99 ? -10.427 2.672 -2.600 1.00 61.09 99 MET A CA 1
ATOM 774 C C . MET A 1 99 ? -11.550 2.284 -3.556 1.00 61.09 99 MET A C 1
ATOM 776 O O . MET A 1 99 ? -12.522 3.023 -3.722 1.00 61.09 99 MET A O 1
ATOM 780 N N . ILE A 1 100 ? -11.362 1.165 -4.252 1.00 60.66 100 ILE A N 1
ATOM 781 C CA . ILE A 1 100 ? -12.207 0.776 -5.380 1.00 60.66 100 ILE A CA 1
ATOM 782 C C . ILE A 1 100 ? -13.621 0.462 -4.886 1.00 60.66 100 ILE A C 1
ATOM 784 O O . ILE A 1 100 ? -13.835 -0.519 -4.175 1.00 60.66 100 ILE A O 1
ATOM 788 N N . LYS A 1 101 ? -14.595 1.275 -5.303 1.00 52.94 101 LYS A N 1
ATOM 789 C CA . LYS A 1 101 ? -16.022 0.911 -5.256 1.00 52.94 101 LYS A CA 1
ATOM 790 C C . LYS A 1 101 ? -16.492 0.302 -6.580 1.00 52.94 101 LYS A C 1
ATOM 792 O O . LYS A 1 101 ? -17.357 -0.566 -6.562 1.00 52.94 101 LYS A O 1
ATOM 797 N N . GLU A 1 102 ? -15.877 0.699 -7.695 1.00 53.06 102 GLU A N 1
ATOM 798 C CA . GLU A 1 102 ? -16.115 0.179 -9.046 1.00 53.06 102 GLU A CA 1
ATOM 799 C C . GLU A 1 102 ? -14.779 0.044 -9.789 1.00 53.06 102 GLU A C 1
ATOM 801 O O . GLU A 1 102 ? -13.904 0.894 -9.643 1.00 53.06 102 GLU A O 1
ATOM 806 N N . LEU A 1 103 ? -14.607 -1.055 -10.527 1.00 55.88 103 LEU A N 1
ATOM 807 C CA . LEU A 1 103 ? -13.355 -1.424 -11.192 1.00 55.88 103 LEU A CA 1
ATOM 808 C C . LEU A 1 103 ? -13.294 -0.796 -12.592 1.00 55.88 103 LEU A C 1
ATOM 810 O O . LEU A 1 103 ? -14.153 -1.094 -13.422 1.00 55.88 103 LEU A O 1
ATOM 814 N N . ASP A 1 104 ? -12.266 0.006 -12.870 1.00 60.19 104 ASP A N 1
ATOM 815 C CA . ASP A 1 104 ? -11.827 0.283 -14.241 1.00 60.19 104 ASP A CA 1
ATOM 816 C C . ASP A 1 104 ? -10.744 -0.727 -14.672 1.00 60.19 104 ASP A C 1
ATOM 818 O O . ASP A 1 104 ? -10.150 -1.429 -13.851 1.00 60.19 104 ASP A O 1
ATOM 822 N N . ASP A 1 105 ? -10.506 -0.840 -15.978 1.00 64.88 105 ASP A N 1
ATOM 823 C CA . ASP A 1 105 ? -9.512 -1.746 -16.566 1.00 64.88 105 ASP A CA 1
ATOM 824 C C . ASP A 1 105 ? -8.059 -1.269 -16.385 1.00 64.88 105 ASP A C 1
ATOM 826 O O . ASP A 1 105 ? -7.123 -2.003 -16.708 1.00 64.88 105 ASP A O 1
ATOM 830 N N . ARG A 1 106 ? -7.857 -0.060 -15.847 1.00 66.00 106 ARG A N 1
ATOM 831 C CA . ARG A 1 106 ? -6.545 0.580 -15.651 1.00 66.00 106 ARG A CA 1
ATOM 832 C C . ARG A 1 106 ? -6.025 0.445 -14.224 1.00 66.00 106 ARG A C 1
ATOM 834 O O . ARG A 1 106 ? -4.848 0.709 -13.971 1.00 66.00 106 ARG A O 1
ATOM 841 N N . THR A 1 107 ? -6.875 0.020 -13.298 1.00 73.06 107 THR A N 1
ATOM 842 C CA . THR A 1 107 ? -6.552 -0.083 -11.882 1.00 73.06 107 THR A CA 1
ATOM 843 C C . THR A 1 107 ? -6.013 -1.466 -11.552 1.00 73.06 107 THR A C 1
ATOM 845 O O . THR A 1 107 ? -6.716 -2.479 -11.620 1.00 73.06 107 THR A O 1
ATOM 848 N N . TYR A 1 108 ? -4.766 -1.517 -11.081 1.00 82.12 108 TYR A N 1
ATOM 849 C CA . TYR A 1 108 ? -4.275 -2.724 -10.432 1.00 82.12 108 TYR A CA 1
ATOM 850 C C . TYR A 1 108 ? -4.940 -2.862 -9.062 1.00 82.12 108 TYR A C 1
ATOM 852 O O . TYR A 1 108 ? -4.864 -1.961 -8.223 1.00 82.12 108 TYR A O 1
ATOM 860 N N . THR A 1 109 ? -5.580 -4.007 -8.838 1.00 83.25 109 THR A N 1
ATOM 861 C CA . THR A 1 109 ? -6.331 -4.295 -7.617 1.00 83.25 109 THR A CA 1
ATOM 862 C C . THR A 1 109 ? -5.621 -5.355 -6.791 1.00 83.25 109 THR A C 1
ATOM 864 O O . THR A 1 109 ? -5.319 -6.441 -7.286 1.00 83.25 109 THR A O 1
ATOM 867 N N . TRP A 1 110 ? -5.420 -5.077 -5.506 1.00 87.94 110 TRP A N 1
ATOM 868 C CA . TRP A 1 110 ? -4.833 -6.016 -4.560 1.00 87.94 110 TRP A CA 1
ATOM 869 C C . TRP A 1 110 ? -5.769 -6.253 -3.373 1.00 87.94 110 TRP A C 1
ATOM 871 O O . TRP A 1 110 ? -6.059 -5.350 -2.587 1.00 87.94 110 TRP A O 1
ATOM 881 N N . SER A 1 111 ? -6.260 -7.491 -3.257 1.00 84.56 111 SER A N 1
ATOM 882 C CA . SER A 1 111 ? -7.107 -7.924 -2.145 1.00 84.56 111 SER A CA 1
ATOM 883 C C . SER A 1 111 ? -6.263 -8.524 -1.031 1.00 84.56 111 SER A C 1
ATOM 885 O O . SER A 1 111 ? -5.466 -9.435 -1.260 1.00 84.56 111 SER A O 1
ATOM 887 N N . ILE A 1 112 ? -6.488 -8.033 0.181 1.00 84.00 112 ILE A N 1
ATOM 888 C CA . ILE A 1 112 ? -5.787 -8.459 1.384 1.00 84.00 112 ILE A CA 1
ATOM 889 C C . ILE A 1 112 ? -6.804 -9.115 2.305 1.00 84.00 112 ILE A C 1
ATOM 891 O O . ILE A 1 112 ? -7.906 -8.601 2.520 1.00 84.00 112 ILE A O 1
ATOM 895 N N . LYS A 1 113 ? -6.433 -10.289 2.806 1.00 83.50 113 LYS A N 1
ATOM 896 C CA . LYS A 1 113 ? -7.235 -11.103 3.717 1.00 83.50 113 LYS A CA 1
ATOM 897 C C . LYS A 1 113 ? -6.576 -11.117 5.089 1.00 83.50 113 LYS A C 1
ATOM 899 O O . LYS A 1 113 ? -5.386 -10.831 5.197 1.00 83.50 113 LYS A O 1
ATOM 904 N N . ASP A 1 114 ? -7.363 -11.479 6.093 1.00 79.88 114 ASP A N 1
ATOM 905 C CA . ASP A 1 114 ? -6.908 -11.708 7.463 1.00 79.88 114 ASP A CA 1
ATOM 906 C C . ASP A 1 114 ? -6.246 -10.463 8.085 1.00 79.88 114 ASP A C 1
ATOM 908 O O . ASP A 1 114 ? -5.236 -10.556 8.785 1.00 79.88 114 ASP A O 1
ATOM 912 N N . LEU A 1 115 ? -6.819 -9.277 7.824 1.00 72.19 115 LEU A N 1
ATOM 913 C CA . LEU A 1 115 ? -6.305 -7.990 8.317 1.00 72.19 115 LEU A CA 1
ATOM 914 C C . LEU A 1 115 ? -6.258 -7.913 9.842 1.00 72.19 115 LEU A C 1
ATOM 916 O O . LEU A 1 115 ? -5.365 -7.274 10.396 1.00 72.19 115 LEU A O 1
ATOM 920 N N . SER A 1 116 ? -7.174 -8.597 10.520 1.00 67.69 116 SER A N 1
ATOM 921 C CA . SER A 1 116 ? -7.192 -8.734 11.975 1.00 67.69 116 SER A CA 1
ATOM 922 C C . SER A 1 116 ? -5.953 -9.441 12.536 1.00 67.69 116 SER A C 1
ATOM 924 O O . SER A 1 116 ? -5.587 -9.188 13.683 1.00 67.69 116 SER A O 1
ATOM 926 N N . ASN A 1 117 ? -5.277 -10.262 11.724 1.00 67.44 117 ASN A N 1
ATOM 927 C CA . ASN A 1 117 ? -4.042 -10.964 12.071 1.00 67.44 117 ASN A CA 1
ATOM 928 C C . ASN A 1 117 ? -2.784 -10.274 11.531 1.00 67.44 117 ASN A C 1
ATOM 930 O O . ASN A 1 117 ? -1.681 -10.795 11.714 1.00 67.44 117 ASN A O 1
ATOM 934 N N . LEU A 1 118 ? -2.919 -9.131 10.850 1.00 66.56 118 LEU A N 1
ATOM 935 C CA . LEU A 1 118 ? -1.759 -8.444 10.305 1.00 66.56 118 LEU A CA 1
ATOM 936 C C . LEU A 1 118 ? -0.916 -7.867 11.438 1.00 66.56 118 LEU A C 1
ATOM 938 O O . LEU A 1 118 ? -1.323 -6.975 12.192 1.00 66.56 118 LEU A O 1
ATOM 942 N N . ASN A 1 119 ? 0.286 -8.421 11.530 1.00 66.44 119 ASN A N 1
ATOM 943 C CA . ASN A 1 119 ? 1.343 -7.937 12.388 1.00 66.44 119 ASN A CA 1
ATOM 944 C C . ASN A 1 119 ? 1.810 -6.542 11.930 1.00 66.44 119 ASN A C 1
ATOM 946 O O . ASN A 1 119 ? 1.307 -5.952 10.973 1.00 66.44 119 ASN A O 1
ATOM 950 N N . GLU A 1 120 ? 2.771 -5.978 12.649 1.00 7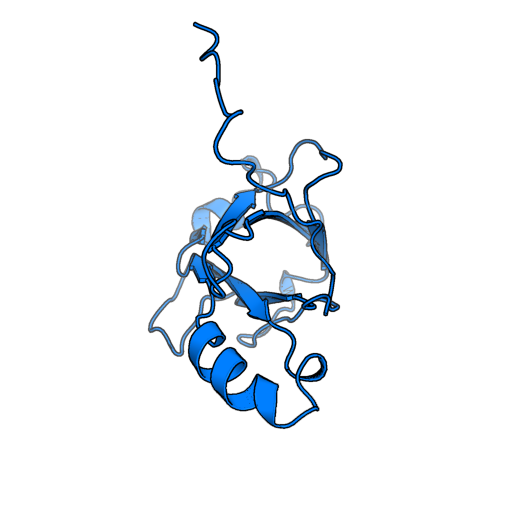0.50 120 GLU A N 1
ATOM 951 C CA . GLU A 1 120 ? 3.310 -4.647 12.353 1.00 70.50 120 GLU A CA 1
ATOM 952 C C . GLU A 1 120 ? 4.135 -4.602 11.052 1.00 70.50 120 GLU A C 1
ATOM 954 O O . GLU A 1 120 ? 4.585 -3.529 10.642 1.00 70.50 120 GLU A O 1
ATOM 959 N N . ASP A 1 121 ? 4.336 -5.753 10.405 1.00 80.00 121 ASP A N 1
ATOM 960 C CA . ASP A 1 121 ? 5.205 -5.886 9.249 1.00 80.00 121 ASP A CA 1
ATOM 961 C C . ASP A 1 121 ? 4.515 -5.467 7.949 1.00 80.00 121 ASP A C 1
ATOM 963 O O . ASP A 1 121 ? 3.291 -5.500 7.779 1.00 80.00 121 ASP A O 1
ATOM 967 N N . ALA A 1 122 ? 5.353 -5.091 6.987 1.00 85.94 122 ALA A N 1
ATOM 968 C CA . ALA A 1 122 ? 4.903 -4.758 5.651 1.00 85.94 122 ALA A CA 1
ATOM 969 C C . ALA A 1 122 ? 4.377 -5.999 4.919 1.00 85.94 122 ALA A C 1
ATOM 971 O O . ALA A 1 122 ? 5.030 -7.041 4.891 1.00 85.94 122 ALA A O 1
ATOM 972 N N . GLN A 1 123 ? 3.248 -5.846 4.236 1.00 88.19 123 GLN A N 1
ATOM 973 C CA . GLN A 1 123 ? 2.753 -6.807 3.256 1.00 88.19 123 GLN A CA 1
ATOM 974 C C . GLN A 1 123 ? 3.169 -6.350 1.859 1.00 88.19 123 GLN A C 1
ATOM 976 O O . GLN A 1 123 ? 3.121 -5.156 1.556 1.00 88.19 123 GLN A O 1
ATOM 981 N N . ILE A 1 124 ? 3.561 -7.289 0.999 1.00 88.31 124 ILE A N 1
ATOM 982 C CA . ILE A 1 124 ?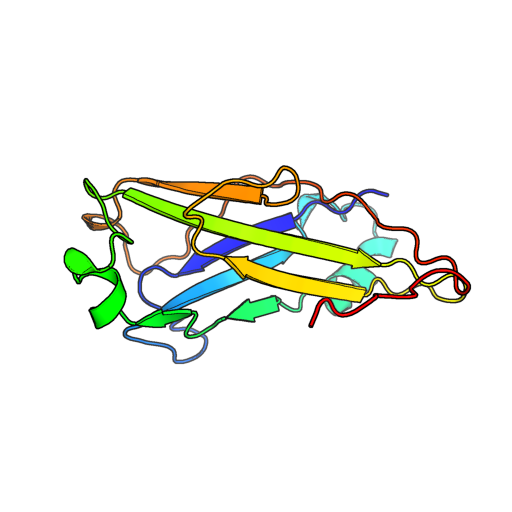 4.047 -6.998 -0.355 1.00 88.31 124 ILE A CA 1
ATOM 983 C C . ILE A 1 124 ? 3.181 -7.756 -1.361 1.00 88.31 124 ILE A C 1
ATOM 985 O O . ILE A 1 124 ? 2.960 -8.955 -1.200 1.00 88.31 124 ILE A O 1
ATOM 989 N N . SER A 1 125 ? 2.689 -7.064 -2.388 1.00 89.75 125 SER A N 1
ATOM 990 C CA . SER A 1 125 ? 1.922 -7.695 -3.463 1.00 89.75 125 SER A CA 1
ATOM 991 C C . SER A 1 125 ? 2.812 -8.515 -4.395 1.00 89.75 125 SER A C 1
ATOM 993 O O . SER A 1 125 ? 4.026 -8.300 -4.487 1.00 89.75 125 SER A O 1
ATOM 995 N N . ASP A 1 126 ? 2.182 -9.367 -5.201 1.00 89.81 126 ASP A N 1
ATOM 996 C CA . ASP A 1 126 ? 2.842 -9.898 -6.387 1.00 89.81 126 ASP A CA 1
ATOM 997 C C . ASP A 1 126 ? 3.266 -8.754 -7.328 1.00 89.81 126 ASP A C 1
ATOM 999 O O . ASP A 1 126 ? 2.598 -7.710 -7.382 1.00 89.81 126 ASP A O 1
ATOM 1003 N N . PRO A 1 127 ? 4.394 -8.907 -8.045 1.00 88.06 127 PRO A N 1
ATOM 1004 C CA . PRO A 1 127 ? 4.828 -7.912 -9.004 1.00 88.06 127 PRO A CA 1
ATOM 1005 C C . PRO A 1 127 ? 3.926 -7.863 -10.241 1.00 88.06 127 PRO A C 1
ATOM 1007 O O . PRO A 1 127 ? 3.606 -8.895 -10.830 1.00 88.06 127 PRO A O 1
ATOM 1010 N N . PHE A 1 128 ? 3.604 -6.655 -10.695 1.00 85.69 128 PHE A N 1
ATOM 1011 C CA . PHE A 1 128 ? 2.752 -6.386 -11.853 1.00 85.69 128 PHE A CA 1
ATOM 1012 C C . PHE A 1 128 ? 3.401 -5.391 -12.821 1.00 85.69 128 PHE A C 1
ATOM 1014 O O . PHE A 1 128 ? 4.316 -4.647 -12.465 1.00 85.69 128 PHE A O 1
ATOM 1021 N N . THR A 1 129 ? 2.947 -5.388 -14.071 1.00 81.25 129 THR A N 1
ATOM 1022 C CA . THR A 1 129 ? 3.346 -4.407 -15.089 1.00 81.25 129 THR A CA 1
ATOM 1023 C C . THR A 1 129 ? 2.268 -3.350 -15.256 1.00 81.25 129 THR A C 1
ATOM 1025 O O . THR A 1 129 ? 1.097 -3.612 -15.006 1.00 81.25 129 THR A O 1
ATOM 1028 N N . VAL A 1 130 ? 2.676 -2.162 -15.688 1.00 73.44 130 VAL A N 1
ATOM 1029 C CA . VAL A 1 130 ? 1.774 -1.053 -16.009 1.00 73.44 130 VAL A CA 1
ATOM 1030 C C . VAL A 1 130 ? 1.966 -0.729 -17.480 1.00 73.44 130 VAL A C 1
ATOM 1032 O O . VAL A 1 130 ? 3.108 -0.688 -17.950 1.00 73.44 130 VAL A O 1
ATOM 1035 N N . ASP A 1 131 ? 0.864 -0.523 -18.190 1.00 69.06 131 ASP A N 1
ATOM 1036 C CA . ASP A 1 131 ? 0.903 -0.149 -19.596 1.00 69.06 131 ASP A CA 1
ATOM 1037 C C . ASP A 1 131 ? 1.339 1.312 -19.755 1.00 69.06 131 ASP A C 1
ATOM 1039 O O . ASP A 1 131 ? 0.940 2.203 -19.004 1.00 69.06 131 ASP A O 1
ATOM 1043 N N . TYR A 1 132 ? 2.198 1.560 -20.741 1.00 63.12 132 TYR A N 1
ATOM 1044 C CA . TYR A 1 132 ? 2.746 2.886 -21.002 1.00 63.12 132 TYR A CA 1
ATOM 1045 C C . TYR A 1 132 ? 1.805 3.695 -21.889 1.00 63.12 132 TYR A C 1
ATOM 1047 O O . TYR A 1 132 ? 1.479 3.280 -23.003 1.00 63.12 132 TYR A O 1
ATOM 1055 N N . ALA A 1 133 ? 1.453 4.903 -21.449 1.00 58.72 133 ALA A N 1
ATOM 1056 C CA . ALA A 1 133 ? 0.853 5.895 -22.327 1.00 58.72 133 ALA A CA 1
ATOM 1057 C C . ALA A 1 133 ? 1.974 6.704 -22.997 1.00 58.72 133 ALA A C 1
ATOM 1059 O O . ALA A 1 133 ? 2.744 7.411 -22.340 1.00 58.72 133 ALA A O 1
ATOM 1060 N N . ILE A 1 134 ? 2.084 6.613 -24.325 1.00 52.03 134 ILE A N 1
ATOM 1061 C CA . ILE A 1 134 ? 3.026 7.445 -25.081 1.00 52.03 134 ILE A CA 1
ATOM 1062 C C . ILE A 1 134 ? 2.444 8.859 -25.157 1.00 52.03 134 ILE A C 1
ATOM 1064 O O . ILE A 1 1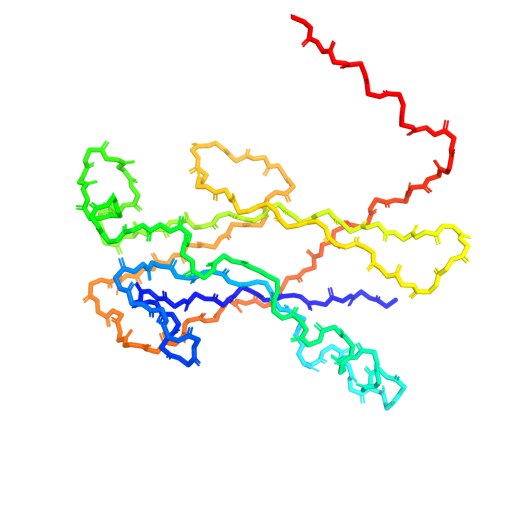34 ? 1.490 9.112 -25.894 1.00 52.03 134 ILE A O 1
ATOM 1068 N N . CYS A 1 135 ? 3.026 9.796 -24.405 1.00 41.78 135 CYS A N 1
ATOM 1069 C CA . CYS A 1 135 ? 2.680 11.209 -24.511 1.00 41.78 135 CYS A CA 1
ATOM 1070 C C . CYS A 1 135 ? 3.315 11.786 -25.783 1.00 41.78 135 CYS A C 1
ATOM 1072 O O . CYS A 1 135 ? 4.419 12.337 -25.773 1.00 41.78 135 CYS A O 1
ATOM 1074 N N . ASN A 1 136 ? 2.617 11.644 -26.909 1.00 37.66 136 ASN A N 1
ATOM 1075 C CA . ASN A 1 136 ? 2.939 12.413 -28.100 1.00 37.66 136 ASN A CA 1
ATOM 1076 C C . ASN A 1 136 ? 2.596 13.872 -27.797 1.00 37.66 136 ASN A C 1
ATOM 1078 O O . ASN A 1 136 ? 1.445 14.196 -27.513 1.00 37.66 136 ASN A O 1
ATOM 1082 N N . LYS A 1 137 ? 3.603 14.746 -27.875 1.00 44.59 137 LYS A N 1
ATOM 1083 C CA . LYS A 1 137 ? 3.602 16.179 -27.509 1.00 44.59 137 LYS A CA 1
ATOM 1084 C C . LYS A 1 137 ? 2.485 17.041 -28.143 1.00 44.59 137 LYS A C 1
ATOM 1086 O O . LYS A 1 137 ? 2.463 18.245 -27.930 1.00 44.59 137 LYS A O 1
ATOM 1091 N N . HIS A 1 138 ? 1.586 16.450 -28.930 1.00 37.19 138 HIS A N 1
ATOM 1092 C CA . HIS A 1 138 ? 0.546 17.105 -29.717 1.00 37.19 138 HIS A CA 1
ATOM 1093 C C . HIS A 1 138 ? -0.903 16.760 -29.336 1.00 37.19 138 HIS A C 1
ATOM 1095 O O . HIS A 1 138 ? -1.811 17.319 -29.948 1.00 37.19 138 HIS A O 1
ATOM 1101 N N . SER A 1 139 ? -1.179 15.872 -28.374 1.00 36.69 139 SER A N 1
ATOM 1102 C CA . SER A 1 139 ? -2.575 15.480 -28.101 1.00 36.69 139 SER A CA 1
ATOM 1103 C C . SER A 1 139 ? -2.855 15.211 -26.629 1.00 36.69 139 SER A C 1
ATOM 1105 O O . SER A 1 139 ? -3.018 14.071 -26.217 1.00 36.69 139 SER A O 1
ATOM 1107 N N . LEU A 1 140 ? -2.970 16.283 -25.849 1.00 34.56 140 LEU A N 1
ATOM 1108 C CA . LEU A 1 140 ? -3.809 16.297 -24.651 1.00 34.56 140 LEU A CA 1
ATOM 1109 C C . LEU A 1 140 ? -4.596 17.613 -24.638 1.00 34.56 140 LEU A C 1
ATOM 1111 O O . LEU A 1 140 ? -4.245 18.561 -23.945 1.00 34.56 140 LEU A O 1
ATOM 1115 N N . SER A 1 141 ? -5.654 17.685 -25.447 1.00 29.95 141 SER A N 1
ATOM 1116 C CA . SER A 1 141 ? -6.794 18.552 -25.149 1.00 29.95 141 SER A CA 1
ATOM 1117 C C . SER A 1 141 ? -7.725 17.750 -24.244 1.00 29.95 141 SER A C 1
ATOM 1119 O O . SER A 1 141 ? -8.466 16.893 -24.721 1.00 29.95 141 SER A O 1
ATOM 1121 N N . TYR A 1 142 ? -7.631 17.965 -22.935 1.00 33.91 142 TYR A N 1
ATOM 1122 C CA . TYR A 1 142 ? -8.658 17.504 -22.006 1.00 33.91 142 TYR A CA 1
ATOM 1123 C C . TYR A 1 142 ? -9.779 18.547 -22.038 1.00 33.91 142 TYR A C 1
ATOM 1125 O O . TYR A 1 142 ? -9.577 19.680 -21.599 1.00 33.91 142 TYR A O 1
ATOM 1133 N N . GLU A 1 143 ? -10.937 18.198 -22.598 1.00 31.78 143 GLU A N 1
ATOM 1134 C CA . GLU A 1 143 ? -12.153 18.973 -22.365 1.00 31.78 143 GLU A CA 1
ATOM 1135 C C . GLU A 1 143 ? -12.640 18.654 -20.951 1.00 31.78 143 GLU A C 1
ATOM 1137 O O . GLU A 1 143 ? -13.049 17.534 -20.645 1.00 31.78 143 GLU A O 1
ATOM 1142 N N . ALA A 1 144 ? -12.550 19.643 -20.063 1.00 26.64 144 ALA A N 1
ATOM 1143 C CA . ALA A 1 144 ? -13.230 19.599 -18.782 1.00 26.64 144 ALA A CA 1
ATOM 1144 C C . ALA A 1 144 ? -14.739 19.669 -19.055 1.00 26.64 144 ALA A C 1
ATOM 1146 O O . ALA A 1 144 ? -15.248 20.702 -19.490 1.00 26.64 144 ALA A O 1
ATOM 1147 N N . SER A 1 145 ? -15.446 18.560 -18.835 1.00 29.22 145 SER A N 1
ATOM 1148 C CA . SER A 1 145 ? -16.907 18.586 -18.783 1.00 29.22 145 SER A CA 1
ATOM 1149 C C . SER A 1 145 ? -17.324 19.422 -17.572 1.00 29.22 145 SER A C 1
ATOM 1151 O O . SER A 1 145 ? -16.852 19.183 -16.459 1.00 29.22 145 SER A O 1
ATOM 1153 N N . THR A 1 146 ? -18.118 20.452 -17.848 1.00 36.69 146 THR A N 1
ATOM 1154 C CA . THR A 1 146 ? -18.693 21.406 -16.888 1.00 36.69 146 THR A CA 1
ATOM 1155 C C . THR A 1 146 ? -19.948 20.849 -16.239 1.00 36.69 146 THR A C 1
ATOM 1157 O O . THR A 1 146 ? -20.609 19.996 -16.874 1.00 36.69 146 THR A O 1
#

Foldseek 3Di:
DFWWKKKKWQLQFDVVVVDGQAIWIWIATDPVVQPPVVCVVVRVVRVPGDTDRRPDGNVLCVPVVNVQADPQKGKKKWQWAWEDDPPDDDIDIDIDIDRDPDDDPRIDMDMDHPSVPDDSDMDMGDIDTHDYDYPPVPDDPDDDDD